Protein AF-A0A965VER2-F1 (afdb_monomer_lite)

pLDDT: mean 83.52, std 15.95, range [42.94, 98.0]

Foldseek 3Di:
DDDDDDDPPPPPDPDDDPDQDDDPCNPQDDPVSVVVVCVVPPDDPPPDDCPQPEDCAPVGGQAHPVQHGHPDPPDGDD

Sequence (78 aa):
MTRRPAMPCTRRRASTTPLEVSGPIAQVQSEEQIFADFGQRAGSVYHASCTCAMGPDTSSGVVDARLRVHGIAGLRVI

Structure (mmCIF, N/CA/C/O backbone):
data_AF-A0A965VER2-F1
#
_entry.id   AF-A0A965VER2-F1
#
loop_
_atom_site.group_PDB
_atom_site.id
_atom_site.type_symbol
_atom_site.label_atom_id
_atom_site.label_alt_id
_atom_site.label_comp_id
_atom_site.label_asym_id
_atom_site.label_entity_id
_atom_site.label_seq_id
_atom_site.pdbx_PDB_ins_code
_atom_site.Cartn_x
_atom_site.Cartn_y
_atom_site.Cartn_z
_atom_site.occupancy
_atom_site.B_iso_or_equiv
_atom_site.auth_seq_id
_atom_site.auth_comp_id
_atom_site.auth_asym_id
_atom_site.auth_atom_id
_atom_site.pdbx_PDB_model_num
ATOM 1 N N . MET A 1 1 ? 19.953 -26.310 30.166 1.00 47.50 1 MET A N 1
ATOM 2 C CA . MET A 1 1 ? 19.400 -25.614 28.981 1.00 47.50 1 MET A CA 1
ATOM 3 C C . MET A 1 1 ? 20.398 -25.734 27.838 1.00 47.50 1 MET A C 1
ATOM 5 O O . MET A 1 1 ? 21.281 -24.900 27.689 1.00 47.50 1 MET A O 1
ATOM 9 N N . THR A 1 2 ? 20.345 -26.840 27.102 1.00 42.94 2 THR A N 1
ATOM 10 C CA . THR A 1 2 ? 21.281 -27.139 26.013 1.00 42.94 2 THR A CA 1
ATOM 11 C C . THR A 1 2 ? 20.890 -26.332 24.774 1.00 42.94 2 THR A C 1
ATOM 13 O O . THR A 1 2 ? 19.771 -26.437 24.274 1.00 42.94 2 THR A O 1
ATOM 16 N N . ARG A 1 3 ? 21.799 -25.475 24.292 1.00 53.22 3 ARG A N 1
ATOM 17 C CA . ARG A 1 3 ? 21.643 -24.774 23.010 1.00 53.22 3 ARG A CA 1
ATOM 18 C C . ARG A 1 3 ? 21.571 -25.830 21.904 1.00 53.22 3 ARG A C 1
ATOM 20 O O . ARG A 1 3 ? 22.542 -26.545 21.680 1.00 53.22 3 ARG A O 1
ATOM 27 N N . ARG A 1 4 ? 20.416 -25.955 21.243 1.00 53.19 4 ARG A N 1
ATOM 28 C CA . ARG A 1 4 ? 20.273 -26.775 20.030 1.00 53.19 4 ARG A CA 1
ATOM 29 C C . ARG A 1 4 ? 21.246 -26.249 18.963 1.00 53.19 4 ARG A C 1
ATOM 31 O O . ARG A 1 4 ? 21.228 -25.042 18.716 1.00 53.19 4 ARG A O 1
ATOM 38 N N . PRO A 1 5 ? 22.074 -27.095 18.329 1.00 54.22 5 PRO A N 1
ATOM 39 C CA . PRO A 1 5 ? 22.880 -26.660 17.198 1.00 54.22 5 PRO A CA 1
ATOM 40 C C . PRO A 1 5 ? 21.959 -26.312 16.022 1.00 54.22 5 PRO A C 1
ATOM 42 O O . PRO A 1 5 ? 20.985 -27.018 15.748 1.00 54.22 5 PRO A O 1
ATOM 45 N N . ALA A 1 6 ? 22.247 -25.197 15.353 1.00 63.44 6 ALA A N 1
ATOM 46 C CA . ALA A 1 6 ? 21.540 -24.787 14.149 1.00 63.44 6 ALA A CA 1
ATOM 47 C C . ALA A 1 6 ? 21.797 -25.807 13.029 1.00 63.44 6 ALA A C 1
ATOM 49 O O . ALA A 1 6 ? 22.945 -26.108 12.708 1.00 63.44 6 ALA A O 1
ATOM 50 N N . MET A 1 7 ? 20.725 -26.334 12.435 1.00 59.56 7 MET A N 1
ATOM 51 C CA . MET A 1 7 ? 20.803 -27.144 11.220 1.00 59.56 7 MET A CA 1
ATOM 52 C C . MET A 1 7 ? 21.338 -26.274 10.071 1.00 59.56 7 MET A C 1
ATOM 54 O O . MET A 1 7 ? 20.733 -25.235 9.786 1.00 59.56 7 MET A O 1
ATOM 58 N N . PRO A 1 8 ? 22.428 -26.656 9.381 1.00 59.69 8 PRO A N 1
ATOM 59 C CA . PRO A 1 8 ? 22.869 -25.928 8.203 1.00 59.69 8 PRO A CA 1
ATOM 60 C C . PRO A 1 8 ? 21.860 -26.166 7.074 1.00 59.69 8 PRO A C 1
ATOM 62 O O . PRO A 1 8 ? 21.753 -27.261 6.527 1.00 59.69 8 PRO A O 1
ATOM 65 N N . CYS A 1 9 ? 21.111 -25.121 6.715 1.00 58.44 9 CYS A N 1
ATOM 66 C CA . CYS A 1 9 ? 20.209 -25.080 5.559 1.00 58.44 9 CYS A CA 1
ATOM 67 C C . CYS A 1 9 ? 21.007 -25.011 4.238 1.00 58.44 9 CYS A C 1
ATOM 69 O O . CYS A 1 9 ? 20.738 -24.200 3.356 1.00 58.44 9 CYS A O 1
ATOM 71 N N . THR A 1 10 ? 22.047 -25.834 4.088 1.00 57.28 10 THR A N 1
ATOM 72 C CA . THR A 1 10 ? 22.902 -25.883 2.896 1.00 57.28 10 THR A CA 1
ATOM 73 C C . THR A 1 10 ? 22.293 -26.797 1.838 1.00 57.28 10 THR A C 1
ATOM 75 O O . THR A 1 10 ? 22.959 -27.667 1.275 1.00 57.28 10 THR A O 1
ATOM 78 N N . ARG A 1 11 ? 21.008 -26.582 1.514 1.00 61.03 11 ARG A N 1
ATOM 79 C CA . ARG A 1 11 ? 20.430 -27.136 0.286 1.00 61.03 11 ARG A CA 1
ATOM 80 C C . ARG A 1 11 ? 21.152 -26.467 -0.880 1.00 61.03 11 ARG A C 1
ATOM 82 O O . ARG A 1 11 ? 20.805 -25.364 -1.291 1.00 61.03 11 ARG A O 1
ATOM 89 N N . ARG A 1 12 ? 22.215 -27.130 -1.343 1.00 61.06 12 ARG A N 1
ATOM 90 C CA . ARG A 1 12 ? 23.008 -26.820 -2.534 1.00 61.06 12 ARG A CA 1
ATOM 91 C C . ARG A 1 12 ? 22.051 -26.348 -3.631 1.00 61.06 12 ARG A C 1
ATOM 93 O O . ARG A 1 12 ? 21.233 -27.139 -4.099 1.00 61.06 12 ARG A O 1
ATOM 100 N N . ARG A 1 13 ? 22.105 -25.058 -3.991 1.00 61.56 13 ARG A N 1
ATOM 101 C CA . ARG A 1 13 ? 21.385 -24.556 -5.168 1.00 61.56 13 ARG A CA 1
ATOM 102 C C . ARG A 1 13 ? 21.865 -25.389 -6.354 1.00 61.56 13 ARG A C 1
ATOM 104 O O . ARG A 1 13 ? 23.071 -25.500 -6.574 1.00 61.56 13 ARG A O 1
ATOM 111 N N . ALA A 1 14 ? 20.930 -26.047 -7.032 1.00 58.75 14 ALA A N 1
ATOM 112 C CA . ALA A 1 14 ? 21.217 -26.756 -8.268 1.00 58.75 14 ALA A CA 1
ATOM 113 C C . ALA A 1 14 ? 21.840 -25.776 -9.278 1.00 58.75 14 ALA A C 1
ATOM 115 O O . ALA A 1 14 ? 21.532 -24.586 -9.255 1.00 58.75 14 ALA A O 1
ATOM 116 N N . SER A 1 15 ? 22.757 -26.295 -10.091 1.00 53.72 15 SER A N 1
ATOM 117 C CA . SER A 1 15 ? 23.589 -25.605 -11.083 1.00 53.72 15 SER A CA 1
ATOM 118 C C . SER A 1 15 ? 22.920 -24.402 -11.756 1.00 53.72 15 SER A C 1
ATOM 120 O O . SER A 1 15 ? 21.988 -24.561 -12.540 1.00 53.72 15 SER A O 1
ATOM 122 N N . THR A 1 16 ? 23.443 -23.205 -11.493 1.00 61.03 16 THR A N 1
ATOM 123 C CA . THR A 1 16 ? 23.074 -21.970 -12.189 1.00 61.03 16 THR A CA 1
ATOM 124 C C . THR A 1 16 ? 23.781 -21.927 -13.545 1.00 61.03 16 THR A C 1
ATOM 126 O O . THR A 1 16 ? 24.840 -21.322 -13.690 1.00 61.03 16 THR A O 1
ATOM 129 N N . THR A 1 17 ? 23.240 -22.602 -14.556 1.00 60.28 17 THR A N 1
ATOM 130 C CA . THR A 1 17 ? 23.538 -22.213 -15.943 1.00 60.28 17 THR A CA 1
ATOM 131 C C . THR A 1 17 ? 22.986 -20.800 -16.161 1.00 60.28 17 THR A C 1
ATOM 133 O O . THR A 1 17 ? 21.859 -20.546 -15.720 1.00 60.28 17 THR A O 1
ATOM 136 N N . PRO A 1 18 ? 23.732 -19.868 -16.783 1.00 66.69 18 PRO A N 1
ATOM 137 C CA . PRO A 1 18 ? 23.214 -18.536 -17.065 1.00 66.69 18 PRO A CA 1
ATOM 138 C C . PRO A 1 18 ? 21.970 -18.670 -17.942 1.00 66.69 18 PRO A C 1
ATOM 140 O O . PRO A 1 18 ? 22.032 -19.240 -19.028 1.00 66.69 18 PRO A O 1
ATOM 143 N N . LEU A 1 19 ? 20.828 -18.202 -17.443 1.00 68.06 19 LEU A N 1
ATOM 144 C CA . LEU A 1 19 ? 19.654 -18.019 -18.282 1.00 68.06 19 LEU A CA 1
ATOM 145 C C . LEU A 1 19 ? 19.937 -16.800 -19.156 1.00 68.06 19 LEU A C 1
ATOM 147 O O . LEU A 1 19 ? 20.167 -15.711 -18.630 1.00 68.06 19 LEU A O 1
ATOM 151 N N . GLU A 1 20 ? 19.971 -16.992 -20.472 1.00 70.12 20 GLU A N 1
ATOM 152 C CA . GLU A 1 20 ? 20.076 -15.873 -21.403 1.00 70.12 20 GLU A CA 1
ATOM 153 C C . GLU A 1 20 ? 18.848 -14.970 -21.260 1.00 70.12 20 GLU A C 1
ATOM 155 O O . GLU A 1 20 ? 17.708 -15.433 -21.145 1.00 70.12 20 GLU A O 1
ATOM 160 N N . VAL A 1 21 ? 19.089 -13.660 -21.240 1.00 74.06 21 VAL A N 1
ATOM 161 C CA . VAL A 1 21 ? 18.029 -12.658 -21.181 1.00 74.06 21 VAL A CA 1
ATOM 162 C C . VAL A 1 21 ? 17.329 -12.644 -22.537 1.00 74.06 21 VAL A C 1
ATOM 164 O O . VAL A 1 21 ? 17.900 -12.215 -23.534 1.00 74.06 21 VAL A O 1
ATOM 167 N N . SER A 1 22 ? 16.095 -13.142 -22.577 1.00 72.19 22 SER A N 1
ATOM 168 C CA . SER A 1 22 ? 15.279 -13.224 -23.791 1.00 72.19 22 SER A CA 1
ATOM 169 C C . SER A 1 22 ? 14.115 -12.229 -23.747 1.00 72.19 22 SER A C 1
ATOM 171 O O . SER A 1 22 ? 13.623 -11.866 -22.676 1.00 72.19 22 SER A O 1
ATOM 173 N N . GLY A 1 23 ? 13.656 -11.793 -24.921 1.00 75.25 23 GLY A N 1
ATOM 174 C CA . GLY A 1 23 ? 12.543 -10.854 -25.074 1.00 75.25 23 GLY A CA 1
ATOM 175 C C . GLY A 1 23 ? 12.961 -9.376 -25.084 1.00 75.25 23 GLY A C 1
ATOM 176 O O . GLY A 1 23 ? 14.144 -9.069 -25.216 1.00 75.25 23 GLY A O 1
ATOM 177 N N . PRO A 1 24 ? 12.004 -8.435 -24.955 1.00 73.31 24 PRO A N 1
ATOM 178 C CA . PRO A 1 24 ? 12.234 -7.004 -25.185 1.00 73.31 24 PRO A CA 1
ATOM 179 C C . PRO A 1 24 ? 13.325 -6.363 -24.317 1.00 73.31 24 PRO A C 1
ATOM 181 O O . PRO A 1 24 ? 13.865 -5.322 -24.675 1.00 73.31 24 PRO A O 1
ATOM 184 N N . ILE A 1 25 ? 13.653 -7.007 -23.197 1.00 79.50 25 ILE A N 1
ATOM 185 C CA . ILE A 1 25 ? 14.683 -6.589 -22.244 1.00 79.50 25 ILE A CA 1
ATOM 186 C C . ILE A 1 25 ? 16.110 -6.917 -22.692 1.00 79.50 25 ILE A C 1
ATOM 188 O O . ILE A 1 25 ? 17.052 -6.373 -22.131 1.00 79.50 25 ILE A O 1
ATOM 192 N N . ALA A 1 26 ? 16.293 -7.775 -23.700 1.00 83.94 26 ALA A N 1
ATOM 193 C CA . ALA A 1 26 ? 17.618 -8.175 -24.175 1.00 83.94 26 ALA A CA 1
ATOM 194 C C . ALA A 1 26 ? 18.394 -7.012 -24.826 1.00 83.94 26 ALA A C 1
ATOM 196 O O . ALA A 1 26 ? 19.621 -6.984 -24.804 1.00 83.94 26 ALA A O 1
ATOM 197 N N . GLN A 1 27 ? 17.679 -6.028 -25.378 1.00 83.25 27 GLN A N 1
ATOM 198 C CA . GLN A 1 27 ? 18.260 -4.834 -26.006 1.00 83.25 27 GLN A CA 1
ATOM 199 C C . GLN A 1 27 ? 18.400 -3.625 -25.066 1.00 83.25 27 GLN A C 1
ATOM 201 O O . GLN A 1 27 ? 18.871 -2.576 -25.498 1.00 83.25 27 GLN A O 1
ATOM 206 N N . VAL A 1 28 ? 18.020 -3.755 -23.792 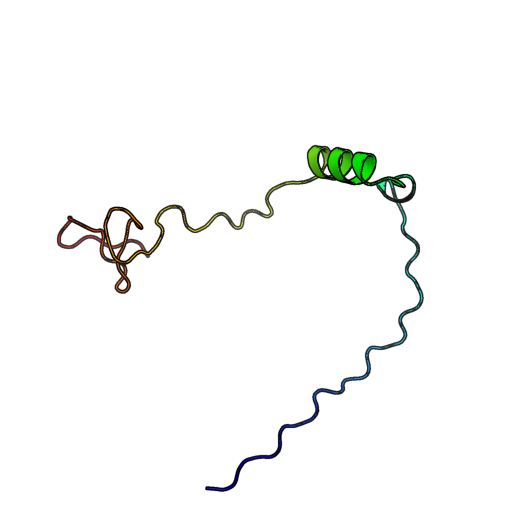1.00 85.94 28 VAL A N 1
ATOM 207 C CA . VAL A 1 28 ? 18.217 -2.713 -22.775 1.00 85.94 28 VAL A CA 1
ATOM 208 C C . VAL A 1 28 ? 19.645 -2.828 -22.234 1.00 85.94 28 VAL A C 1
ATOM 210 O O . VAL A 1 28 ? 19.997 -3.844 -21.643 1.00 85.94 28 VAL A O 1
ATOM 213 N N . GLN A 1 29 ? 20.477 -1.810 -22.468 1.00 86.44 29 GLN A N 1
ATOM 214 C CA . GLN A 1 29 ? 21.928 -1.853 -22.225 1.00 86.44 29 GLN A CA 1
ATOM 215 C C . GLN A 1 29 ? 22.456 -0.679 -21.377 1.00 86.44 29 GLN A C 1
ATOM 217 O O . GLN A 1 29 ? 23.610 -0.7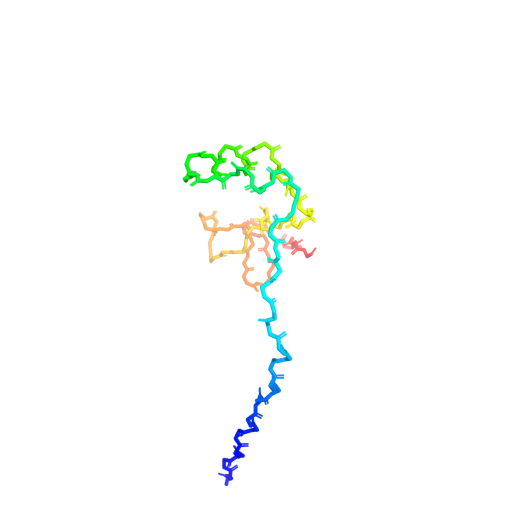17 -20.957 1.00 86.44 29 GLN A O 1
ATOM 222 N N . SER A 1 30 ? 21.643 0.351 -21.105 1.00 92.00 30 S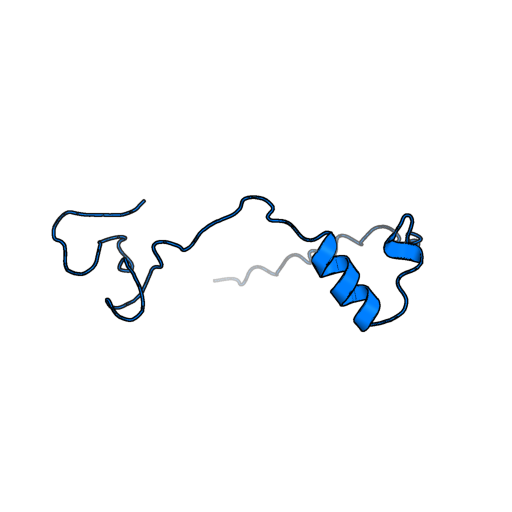ER A N 1
ATOM 223 C CA . SER A 1 30 ? 22.019 1.499 -20.257 1.00 92.00 30 SER A CA 1
ATOM 224 C C . SER A 1 30 ? 21.046 1.720 -19.097 1.00 92.00 30 SER A C 1
ATOM 226 O O . SER A 1 30 ? 19.893 1.292 -19.155 1.00 92.00 30 SER A O 1
ATOM 228 N N . GLU A 1 31 ? 21.487 2.416 -18.045 1.00 91.06 31 GLU A N 1
ATOM 229 C CA . GLU A 1 31 ? 20.644 2.741 -16.884 1.00 91.06 31 GLU A CA 1
ATOM 230 C C . GLU A 1 31 ? 19.411 3.560 -17.284 1.00 91.06 31 GLU A C 1
ATOM 232 O O . GLU A 1 31 ? 18.300 3.284 -16.833 1.00 91.06 31 GLU A O 1
ATOM 237 N N . GLU A 1 32 ? 19.569 4.512 -18.202 1.00 93.25 32 GLU A N 1
ATOM 238 C CA . GLU A 1 32 ? 18.468 5.329 -18.717 1.00 93.25 32 GLU A CA 1
ATOM 239 C C . GLU A 1 32 ? 17.432 4.468 -19.444 1.00 93.25 32 GLU A C 1
ATOM 241 O O . GLU A 1 32 ? 16.226 4.654 -19.264 1.00 93.25 32 GLU A O 1
ATOM 246 N N . GLN A 1 33 ? 17.892 3.495 -20.237 1.00 90.88 33 GLN A N 1
ATOM 247 C CA . GLN A 1 33 ? 17.014 2.549 -20.924 1.00 90.88 33 GLN A CA 1
ATOM 248 C C . GLN A 1 33 ? 16.292 1.635 -19.931 1.00 90.88 33 GLN A C 1
ATOM 250 O O . GLN A 1 33 ? 15.119 1.334 -20.138 1.00 90.88 33 GLN A O 1
ATOM 255 N N . ILE A 1 34 ? 16.957 1.241 -18.840 1.00 90.50 34 ILE A N 1
ATOM 256 C CA . ILE A 1 34 ? 16.348 0.463 -17.755 1.00 90.50 34 ILE A CA 1
ATOM 257 C C . ILE A 1 34 ? 15.206 1.262 -17.120 1.00 90.50 34 ILE A C 1
ATOM 259 O O . ILE A 1 34 ? 14.087 0.760 -17.038 1.00 90.50 34 ILE A O 1
ATOM 263 N N . PHE A 1 35 ? 15.441 2.513 -16.715 1.00 92.88 35 PHE A N 1
ATOM 264 C CA . PHE A 1 35 ? 14.393 3.338 -16.103 1.00 92.88 35 PHE A CA 1
ATOM 265 C C . PHE A 1 35 ? 13.220 3.603 -17.049 1.00 92.88 35 PHE A C 1
ATOM 267 O O . PHE A 1 35 ? 12.065 3.522 -16.626 1.00 92.88 35 PHE A O 1
ATOM 274 N N . ALA A 1 36 ? 13.499 3.885 -18.325 1.00 91.38 36 ALA A N 1
ATOM 275 C CA . ALA A 1 36 ? 12.463 4.096 -19.329 1.00 91.38 36 ALA A CA 1
ATOM 276 C C . ALA A 1 36 ? 11.589 2.846 -19.510 1.00 91.38 36 ALA A C 1
ATOM 278 O O . ALA A 1 36 ? 10.362 2.932 -19.507 1.00 91.38 36 ALA A O 1
ATOM 279 N N . ASP A 1 37 ? 12.216 1.678 -19.612 1.00 91.19 37 ASP A N 1
ATOM 280 C CA . ASP A 1 37 ? 11.536 0.400 -19.776 1.00 91.19 37 ASP A CA 1
ATOM 281 C C . ASP A 1 37 ? 10.710 0.006 -18.533 1.00 91.19 37 ASP A C 1
ATOM 283 O O . ASP A 1 37 ? 9.547 -0.392 -18.662 1.00 91.19 37 ASP A O 1
ATOM 287 N N . PHE A 1 38 ? 11.249 0.214 -17.325 1.00 90.62 38 PHE A N 1
ATOM 288 C CA . PHE A 1 38 ? 10.487 0.062 -16.083 1.00 90.62 38 PHE A CA 1
ATOM 289 C C . PHE A 1 38 ? 9.285 1.005 -16.041 1.00 90.62 38 PHE A C 1
ATOM 291 O O . PHE A 1 38 ? 8.195 0.567 -15.691 1.00 90.62 38 PHE A O 1
ATOM 298 N N . GLY A 1 39 ? 9.435 2.269 -16.437 1.00 90.94 39 GLY A N 1
ATOM 299 C CA . GLY A 1 39 ? 8.322 3.220 -16.467 1.00 90.94 39 GLY A CA 1
ATOM 300 C C . GLY A 1 39 ? 7.187 2.811 -17.414 1.00 90.94 39 GLY A C 1
ATOM 301 O O . GLY A 1 39 ? 6.024 3.053 -17.106 1.00 90.94 39 GLY A O 1
ATOM 302 N N . GLN A 1 40 ? 7.506 2.165 -18.540 1.00 91.44 40 GLN A N 1
ATOM 303 C CA . GLN A 1 40 ? 6.505 1.713 -19.517 1.00 91.44 40 GLN A CA 1
ATOM 304 C C . GLN A 1 40 ? 5.812 0.404 -19.122 1.00 91.44 40 GLN A C 1
ATOM 306 O O . GLN A 1 40 ? 4.669 0.174 -19.515 1.00 91.44 40 GLN A O 1
ATOM 311 N N . ARG A 1 41 ? 6.502 -0.480 -18.392 1.00 88.94 41 ARG A N 1
ATOM 312 C CA . ARG A 1 41 ? 6.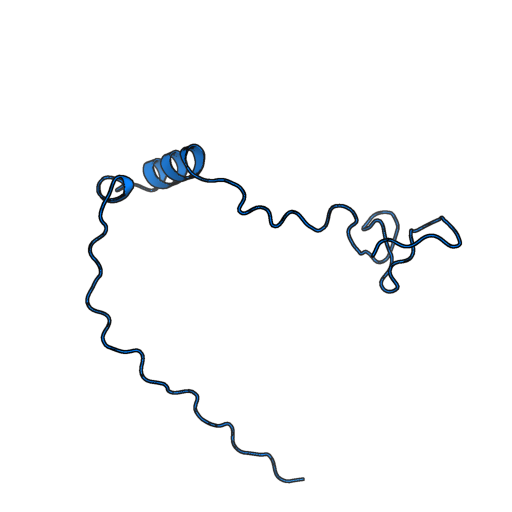024 -1.851 -18.139 1.00 88.94 41 ARG A CA 1
ATOM 313 C C . ARG A 1 41 ? 5.664 -2.138 -16.688 1.00 88.94 41 ARG A C 1
ATOM 315 O O . ARG A 1 41 ? 4.966 -3.119 -16.433 1.00 88.94 41 ARG A O 1
ATOM 322 N N . ALA A 1 42 ? 6.139 -1.339 -15.734 1.00 91.00 42 ALA A N 1
ATOM 323 C CA . ALA A 1 42 ? 5.815 -1.538 -14.330 1.00 91.00 42 ALA A CA 1
ATOM 324 C C . ALA A 1 42 ? 4.321 -1.304 -14.086 1.00 91.00 42 ALA A C 1
ATOM 326 O O . ALA A 1 42 ? 3.728 -0.326 -14.534 1.00 91.00 42 ALA A O 1
ATOM 327 N N . GLY A 1 43 ? 3.722 -2.212 -13.326 1.00 90.69 43 GLY A N 1
ATOM 328 C CA . GLY A 1 43 ? 2.337 -2.135 -12.896 1.00 90.69 43 GLY A CA 1
ATOM 329 C C . GLY A 1 43 ? 2.191 -2.693 -11.489 1.00 90.69 43 GLY A C 1
ATOM 330 O O . GLY A 1 43 ? 3.075 -3.381 -10.973 1.00 90.69 43 GLY A O 1
ATOM 331 N N . SER A 1 44 ? 1.065 -2.388 -10.852 1.00 91.62 44 SER A N 1
ATOM 332 C CA . SER A 1 44 ? 0.743 -2.976 -9.556 1.00 91.62 44 SER A CA 1
ATOM 333 C C . SER A 1 44 ? 0.417 -4.458 -9.716 1.00 91.62 44 SER A C 1
ATOM 335 O O . SER A 1 44 ? -0.345 -4.843 -10.597 1.00 91.62 44 SER A O 1
ATOM 337 N N . VAL A 1 45 ? 0.929 -5.277 -8.799 1.00 94.31 45 VAL A N 1
ATOM 338 C CA . VAL A 1 45 ? 0.494 -6.672 -8.617 1.00 94.31 45 VAL A CA 1
ATOM 339 C C . VAL A 1 45 ? -0.695 -6.786 -7.654 1.00 94.31 45 VAL A C 1
ATOM 341 O O . VAL A 1 45 ? -0.972 -7.858 -7.131 1.00 94.31 45 VAL A O 1
ATOM 344 N N . TYR A 1 46 ? -1.391 -5.673 -7.408 1.00 94.00 46 TYR A N 1
ATOM 345 C CA . TYR A 1 46 ? -2.624 -5.587 -6.620 1.00 94.00 46 TYR A CA 1
ATOM 346 C C . TYR A 1 46 ? -2.480 -5.867 -5.113 1.00 94.00 46 TYR A C 1
ATOM 348 O O . TYR A 1 46 ? -3.453 -6.204 -4.448 1.00 94.00 46 TYR A O 1
ATOM 356 N N . HIS A 1 47 ? -1.300 -5.625 -4.536 1.00 96.19 47 HIS A N 1
ATOM 357 C CA . HIS A 1 47 ? -1.071 -5.662 -3.081 1.00 96.19 47 HIS A CA 1
ATOM 358 C C . HIS A 1 47 ? -1.134 -4.267 -2.438 1.00 96.19 47 HIS A C 1
ATOM 360 O O . HIS A 1 47 ? -0.252 -3.884 -1.668 1.00 96.19 47 HIS A O 1
ATOM 366 N N . ALA A 1 48 ? -2.152 -3.474 -2.782 1.00 94.00 48 ALA A N 1
ATOM 367 C CA . ALA A 1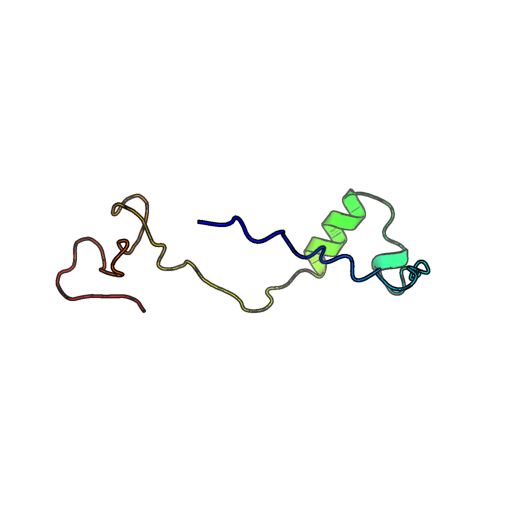 48 ? -2.354 -2.180 -2.138 1.00 94.00 48 ALA A CA 1
ATOM 368 C C . ALA A 1 48 ? -2.677 -2.390 -0.649 1.00 94.00 48 ALA A C 1
ATOM 370 O O . ALA A 1 48 ? -3.609 -3.110 -0.300 1.00 94.00 48 ALA A O 1
ATOM 371 N N . SER A 1 49 ? -1.886 -1.771 0.223 1.00 94.06 49 SER A N 1
ATOM 372 C CA . SER A 1 49 ? -2.015 -1.847 1.678 1.00 94.06 49 SER A CA 1
ATOM 373 C C . SER A 1 49 ? -1.586 -0.513 2.297 1.00 94.06 49 SER A C 1
ATOM 375 O O . SER A 1 49 ? -1.133 0.388 1.590 1.00 94.06 49 SER A O 1
ATOM 377 N N . CYS A 1 50 ? -1.722 -0.387 3.616 1.00 94.69 50 CYS A N 1
ATOM 378 C CA . CYS A 1 50 ? -1.244 0.748 4.413 1.00 94.69 50 CYS A CA 1
ATOM 379 C C . CYS A 1 50 ? -1.981 2.089 4.207 1.00 94.69 50 CYS A C 1
ATOM 381 O O . CYS A 1 50 ? -1.497 3.114 4.678 1.00 94.69 50 CYS A O 1
ATOM 383 N N . THR A 1 51 ? -3.160 2.112 3.574 1.00 95.00 51 THR A N 1
ATOM 384 C CA . THR A 1 51 ? -3.990 3.332 3.447 1.00 95.00 51 THR A CA 1
ATOM 385 C C . THR A 1 51 ? -4.533 3.818 4.795 1.00 95.00 51 THR A C 1
ATOM 387 O O . THR A 1 51 ? -4.580 5.018 5.046 1.00 95.00 51 THR A O 1
ATOM 390 N N . CYS A 1 52 ? -4.874 2.895 5.699 1.00 95.88 52 CYS A N 1
ATOM 391 C CA . CYS A 1 52 ? -5.109 3.172 7.117 1.00 95.88 52 CYS A CA 1
ATOM 392 C C . CYS A 1 52 ? -3.869 2.776 7.925 1.00 95.88 52 CYS A C 1
ATOM 394 O O . CYS A 1 52 ? -3.867 1.760 8.620 1.00 95.88 52 CYS A O 1
ATOM 396 N N . ALA A 1 53 ? -2.789 3.545 7.776 1.00 97.19 53 ALA A N 1
ATOM 397 C CA . ALA A 1 53 ? -1.512 3.242 8.412 1.00 97.19 53 ALA A CA 1
ATOM 398 C C . ALA A 1 53 ? -1.631 3.166 9.944 1.00 97.19 53 ALA A C 1
ATOM 400 O O . ALA A 1 53 ? -2.360 3.936 10.573 1.00 97.19 53 ALA A O 1
ATOM 401 N N . MET A 1 54 ? -0.883 2.243 10.543 1.00 97.94 54 MET A N 1
ATOM 402 C CA . MET A 1 54 ? -0.757 2.130 11.991 1.00 97.94 54 MET A CA 1
ATOM 403 C C . MET A 1 54 ? 0.342 3.072 12.488 1.00 97.94 54 MET A C 1
ATOM 405 O O . MET A 1 54 ? 1.446 3.052 11.949 1.00 97.94 54 MET A O 1
ATOM 409 N N . GLY A 1 55 ? 0.059 3.864 13.521 1.00 96.44 55 GLY A N 1
ATOM 410 C CA . GLY A 1 55 ? 1.004 4.827 14.086 1.00 96.44 55 GLY A CA 1
ATOM 411 C C . GLY A 1 55 ? 0.706 5.156 15.553 1.00 96.44 55 GLY A C 1
ATOM 412 O O . GLY A 1 55 ? -0.412 4.920 16.021 1.00 96.44 55 GLY A O 1
ATOM 413 N N . PRO A 1 56 ? 1.698 5.663 16.307 1.00 96.06 56 PRO A N 1
ATOM 414 C CA . PRO A 1 56 ? 1.535 6.002 17.721 1.00 96.06 56 PRO A CA 1
ATOM 415 C C . PRO A 1 56 ? 0.531 7.138 17.969 1.00 96.06 56 PRO A C 1
ATOM 417 O O . PRO A 1 56 ? -0.066 7.177 19.044 1.00 96.06 56 PRO A O 1
ATOM 420 N N . ASP A 1 57 ? 0.323 8.029 16.997 1.00 94.81 57 ASP A N 1
ATOM 421 C CA . ASP A 1 57 ? -0.572 9.185 17.104 1.00 94.81 57 ASP A CA 1
ATOM 422 C C . ASP A 1 57 ? -1.239 9.541 15.761 1.00 94.81 57 ASP A C 1
ATOM 424 O O . ASP A 1 57 ? -0.955 8.944 14.721 1.00 94.81 57 ASP A O 1
ATOM 428 N N . THR A 1 58 ? -2.114 10.551 15.787 1.00 94.06 58 THR A N 1
ATOM 429 C CA . THR A 1 58 ? -2.853 11.063 14.619 1.00 94.06 58 THR A CA 1
ATOM 430 C C . THR A 1 58 ? -1.970 11.701 13.549 1.00 94.06 58 THR A C 1
ATOM 432 O O . THR A 1 58 ? -2.414 11.840 12.412 1.00 94.06 58 THR A O 1
ATOM 435 N N . SER A 1 59 ? -0.748 12.123 13.887 1.00 95.31 59 SER A N 1
ATOM 436 C CA . SER A 1 59 ? 0.183 12.733 12.929 1.00 95.31 59 SER A CA 1
ATOM 437 C C . SER A 1 59 ? 0.950 11.689 12.115 1.00 95.31 59 SER A C 1
ATOM 439 O O . SER A 1 59 ? 1.425 11.980 11.019 1.00 95.31 59 SER A O 1
ATOM 441 N N . SER A 1 60 ? 1.044 10.467 12.642 1.00 94.19 60 SER A N 1
ATOM 442 C CA . SER A 1 60 ? 1.859 9.371 12.113 1.00 94.19 60 SER A CA 1
ATOM 443 C C . SER A 1 60 ? 1.045 8.150 11.670 1.00 94.19 60 SER A C 1
ATOM 445 O O . SER A 1 60 ? 1.597 7.249 11.040 1.00 94.19 60 SER A O 1
ATOM 447 N N . GLY A 1 61 ? -0.260 8.103 11.956 1.00 95.69 61 GLY A N 1
ATOM 448 C CA . GLY A 1 61 ? -1.137 7.021 11.521 1.00 95.69 61 GLY A CA 1
ATOM 449 C C . GLY A 1 61 ? -2.627 7.302 11.708 1.00 95.69 61 GLY A C 1
ATOM 450 O O . GLY A 1 61 ? -3.044 8.272 12.334 1.00 95.69 61 GLY A O 1
ATOM 451 N N . VAL A 1 62 ? -3.442 6.408 11.150 1.00 97.56 62 VAL A N 1
ATOM 452 C CA . VAL A 1 62 ? -4.907 6.400 11.269 1.00 97.56 62 VAL A CA 1
ATOM 453 C C . VAL A 1 62 ? -5.353 5.568 12.472 1.00 97.56 62 VAL A C 1
ATOM 455 O O . VAL A 1 62 ? -6.320 5.928 13.148 1.00 97.56 62 VAL A O 1
ATOM 458 N N . VAL A 1 63 ? -4.648 4.465 12.749 1.00 98.00 63 VAL A N 1
ATOM 459 C CA . VAL A 1 63 ? -4.970 3.541 13.846 1.00 98.00 63 VAL A CA 1
ATOM 460 C C . VAL A 1 63 ? -3.801 3.327 14.802 1.00 98.00 63 VAL A C 1
ATOM 462 O O . VAL A 1 63 ? -2.640 3.433 14.411 1.00 98.00 63 VAL A O 1
ATOM 465 N N . ASP A 1 64 ? -4.107 2.983 16.053 1.00 96.38 64 ASP A N 1
ATOM 466 C CA . ASP A 1 64 ? -3.117 2.571 17.051 1.00 96.38 64 ASP A CA 1
ATOM 467 C C . ASP A 1 64 ? -2.684 1.097 16.888 1.00 96.38 64 ASP A C 1
ATOM 469 O O . ASP A 1 64 ? -3.224 0.336 16.078 1.00 96.38 64 ASP A O 1
ATOM 473 N N . ALA A 1 65 ? -1.736 0.649 17.721 1.00 96.75 65 ALA A N 1
ATOM 474 C CA . ALA A 1 65 ? -1.261 -0.743 17.754 1.00 96.75 65 ALA A CA 1
ATOM 475 C C . ALA A 1 65 ? -2.344 -1.783 18.115 1.00 96.75 65 ALA A C 1
ATOM 477 O O . ALA A 1 65 ? -2.111 -2.989 18.043 1.00 96.75 65 ALA A O 1
ATOM 478 N N . ARG A 1 66 ? -3.530 -1.334 18.537 1.00 96.12 66 ARG A N 1
ATOM 479 C CA . ARG A 1 66 ? -4.698 -2.161 18.868 1.00 96.12 66 ARG A CA 1
ATOM 480 C C . ARG A 1 66 ? -5.805 -2.018 17.815 1.00 96.12 66 ARG A C 1
ATOM 482 O O . ARG A 1 66 ? -6.933 -2.446 18.084 1.00 96.12 66 ARG A O 1
AT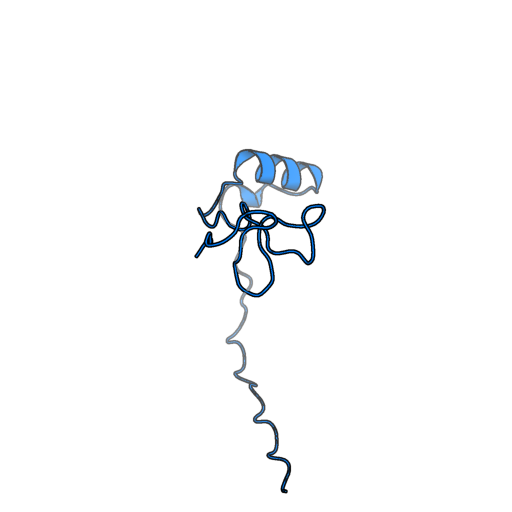OM 489 N N . LEU A 1 67 ? -5.479 -1.455 16.646 1.00 97.00 67 LEU A N 1
ATOM 490 C CA . LEU A 1 67 ? -6.357 -1.212 15.498 1.00 97.00 67 LEU A CA 1
ATOM 491 C C . LEU A 1 67 ? -7.500 -0.229 15.769 1.00 97.00 67 LEU A C 1
ATOM 493 O O . LEU A 1 67 ? -8.508 -0.242 15.065 1.00 97.00 67 LEU A O 1
ATOM 497 N N . ARG A 1 68 ? -7.384 0.612 16.797 1.00 97.25 68 ARG A N 1
ATOM 498 C CA . ARG A 1 68 ? -8.395 1.622 17.130 1.00 97.25 68 ARG A CA 1
ATOM 499 C C . ARG A 1 68 ? -8.124 2.888 16.345 1.00 97.25 68 ARG A C 1
ATOM 501 O O . ARG A 1 68 ? -6.982 3.329 16.289 1.00 97.25 68 ARG A O 1
ATOM 508 N N . VAL A 1 69 ? -9.173 3.477 15.783 1.00 97.62 69 VAL A N 1
ATOM 509 C CA . VAL A 1 69 ? -9.058 4.760 15.084 1.00 97.62 69 VAL A CA 1
ATOM 510 C C . VAL A 1 69 ? -8.790 5.865 16.098 1.00 97.62 69 VAL A C 1
ATOM 512 O O . VAL A 1 69 ? -9.492 5.989 17.105 1.00 97.62 69 VAL A O 1
ATOM 515 N N . HIS A 1 70 ? -7.768 6.673 15.835 1.00 96.94 70 HIS A N 1
ATOM 516 C CA . HIS A 1 70 ? -7.415 7.776 16.720 1.00 96.94 70 HIS A CA 1
ATOM 517 C C . HIS A 1 70 ? -8.551 8.808 16.799 1.00 96.94 70 HIS A C 1
ATOM 519 O O . HIS A 1 70 ? -9.133 9.191 15.788 1.00 96.94 70 HIS A O 1
ATOM 525 N N . GLY A 1 71 ? -8.884 9.258 18.011 1.00 95.19 71 GLY A N 1
ATOM 526 C CA . GLY A 1 71 ? -9.920 10.276 18.243 1.00 95.19 71 GLY A CA 1
ATOM 527 C C . GLY A 1 71 ? -11.374 9.798 18.117 1.00 95.19 71 GLY A C 1
ATOM 528 O O . GLY A 1 71 ? -12.279 10.579 18.405 1.00 95.19 71 GLY A O 1
ATOM 529 N N . ILE A 1 72 ? -11.625 8.534 17.749 1.00 96.62 72 ILE A N 1
ATOM 530 C CA . ILE A 1 72 ? -12.981 7.975 17.629 1.00 96.62 72 ILE A CA 1
ATOM 531 C C . ILE A 1 72 ? -13.135 6.771 18.556 1.00 96.62 72 ILE A C 1
ATOM 533 O O . ILE A 1 72 ? -12.499 5.729 18.392 1.00 96.62 72 ILE A O 1
ATOM 537 N N . ALA A 1 73 ? -14.029 6.891 19.534 1.00 96.19 73 ALA A N 1
ATOM 538 C CA . ALA A 1 73 ? -14.341 5.790 20.432 1.00 96.19 73 ALA A CA 1
ATOM 539 C C . ALA A 1 73 ? -15.127 4.684 19.702 1.00 96.19 73 ALA A C 1
ATOM 541 O O . ALA A 1 73 ? -16.067 4.954 18.962 1.00 96.19 73 ALA A O 1
ATOM 542 N N . GLY A 1 74 ? -14.759 3.422 19.945 1.00 96.50 74 GLY A N 1
ATOM 543 C CA . GLY A 1 74 ? -15.515 2.254 19.474 1.00 96.50 74 GLY A CA 1
ATOM 544 C C . GLY A 1 74 ? -15.293 1.839 18.013 1.00 96.50 74 GLY A C 1
ATOM 545 O O . GLY A 1 74 ? -15.864 0.833 17.605 1.00 96.50 74 GLY A O 1
ATOM 546 N N . LEU A 1 75 ? -14.447 2.537 17.245 1.00 97.69 75 LEU A N 1
ATOM 547 C CA . LEU A 1 75 ? -14.184 2.233 15.832 1.00 97.69 75 LEU A CA 1
ATOM 548 C C . LEU A 1 75 ? -12.818 1.554 15.619 1.00 97.69 75 LEU A C 1
ATOM 550 O O . LEU A 1 75 ? -11.816 1.954 16.219 1.00 97.69 75 LEU A O 1
ATOM 554 N N . ARG A 1 76 ? -12.772 0.532 14.750 1.00 97.50 76 ARG A N 1
ATOM 555 C CA . ARG A 1 76 ? -11.547 -0.185 14.347 1.00 97.50 76 ARG A CA 1
ATOM 556 C C . ARG A 1 76 ? -11.515 -0.470 12.847 1.00 97.50 76 ARG A C 1
ATOM 558 O O . ARG A 1 76 ? -12.572 -0.627 12.244 1.00 97.50 76 ARG A O 1
ATOM 565 N N . VAL A 1 77 ? -10.308 -0.590 12.292 1.00 95.31 77 VAL A N 1
ATOM 566 C CA . VAL A 1 77 ? -10.048 -1.036 10.908 1.00 95.31 77 VAL A CA 1
ATOM 567 C C . VAL A 1 77 ? -9.305 -2.374 10.969 1.00 95.31 77 VAL A C 1
ATOM 569 O O . VAL A 1 77 ? -8.308 -2.465 11.686 1.00 95.31 77 VAL A O 1
ATOM 572 N N . ILE A 1 78 ? -9.812 -3.409 10.286 1.00 92.19 78 ILE A N 1
ATOM 573 C CA . ILE A 1 78 ? -9.332 -4.806 10.354 1.00 92.19 78 ILE A CA 1
ATOM 574 C C . ILE A 1 78 ? -9.213 -5.379 8.945 1.00 92.19 78 ILE A C 1
ATOM 576 O O . ILE A 1 78 ? -10.145 -5.118 8.152 1.00 92.19 78 ILE A O 1
#

Radius of gyration: 23.75 Å; chains: 1; bounding box: 39×40×55 Å

Secondary structure (DSSP, 8-state):
---PPPP---------PPPP--SGGGG--SHHHHHHHHHHH----S----TT-B-SSTTT-SB-TTSBBTT-TT-B--